Protein AF-A0A937VKE2-F1 (afdb_monomer_lite)

Radius of gyration: 15.79 Å; chains: 1; bounding box: 46×24×41 Å

Sequence (100 aa):
MGEKARYARSSRSCDLLRMTPDLADAIKAWAEDRGQASLLAEVTAGCETRSELVGRRGLLMRMMKMPQRTQMGAVLTPDWLVWAVRPDDDDPTVLGVRLA

pLDDT: mean 89.74, std 10.12, range [49.03, 98.06]

Foldseek 3Di:
DWDDKDKDKDKDKDALVPADVLWSVLQCVVCVVVVNNCQSVQFPTKMKMKIAIDIDDDPVNVVVPAARMKIKIWTDGPFKIKMWIDGHPDHTDIDMDTDD

Secondary structure (DSSP, 8-state):
-PPBPEEEEEEEE--TTTS-HHHHHHHHHHHHTTT-GGGGGG--EEEEEEEEEESB--HHHHHTT--SEEEEEEEE-SSEEEEEEEETTSPPEEEEEE--

Structure (mmCIF, N/CA/C/O backbone):
data_AF-A0A937VKE2-F1
#
_entry.id   AF-A0A937VKE2-F1
#
loop_
_atom_site.group_PDB
_atom_site.id
_atom_site.type_symbol
_atom_site.label_atom_id
_atom_site.label_alt_id
_atom_site.label_comp_id
_atom_site.label_asym_id
_atom_site.label_entity_id
_atom_site.label_seq_id
_atom_site.pdbx_PDB_ins_code
_atom_site.Cartn_x
_atom_site.Cartn_y
_atom_site.Cartn_z
_atom_site.occupancy
_atom_site.B_iso_or_equiv
_atom_site.auth_seq_id
_atom_site.auth_comp_id
_atom_site.auth_asym_id
_atom_site.auth_atom_id
_atom_site.pdbx_PDB_model_num
ATOM 1 N N . MET A 1 1 ? 31.058 -3.420 -21.028 1.00 49.03 1 MET A N 1
ATOM 2 C CA . MET A 1 1 ? 30.162 -4.386 -20.348 1.00 49.03 1 MET A CA 1
ATOM 3 C C . MET A 1 1 ? 28.844 -3.690 -20.061 1.00 49.03 1 MET A C 1
ATOM 5 O O . MET A 1 1 ? 28.862 -2.684 -19.371 1.00 49.03 1 MET A O 1
ATOM 9 N N . GLY A 1 2 ? 27.731 -4.141 -20.646 1.00 60.62 2 GLY A N 1
ATOM 10 C CA . GLY A 1 2 ? 26.416 -3.567 -20.336 1.00 60.62 2 GLY A CA 1
ATOM 11 C C . GLY A 1 2 ? 25.946 -4.033 -18.959 1.00 60.62 2 GLY A C 1
ATOM 12 O O . GLY A 1 2 ? 26.072 -5.216 -18.649 1.00 60.62 2 GLY A O 1
ATOM 13 N N . GLU A 1 3 ? 25.439 -3.118 -18.137 1.00 68.31 3 GLU A N 1
ATOM 14 C CA . GLU A 1 3 ? 24.938 -3.428 -16.796 1.00 68.31 3 GLU A CA 1
ATOM 15 C C . GLU A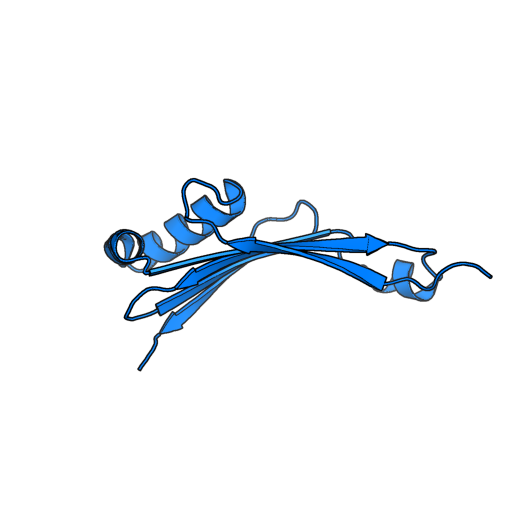 1 3 ? 23.761 -4.419 -16.881 1.00 68.31 3 GLU A C 1
ATOM 17 O O . GLU A 1 3 ? 22.839 -4.236 -17.689 1.00 68.31 3 GLU A O 1
ATOM 22 N N . LYS A 1 4 ? 23.817 -5.498 -16.087 1.00 75.81 4 LYS A N 1
ATOM 23 C CA . LYS A 1 4 ? 22.754 -6.511 -16.021 1.00 75.81 4 LYS A CA 1
ATOM 24 C C . LYS A 1 4 ? 21.467 -5.871 -15.498 1.00 75.81 4 LYS A C 1
ATOM 26 O O . LYS A 1 4 ? 21.515 -5.039 -14.597 1.00 75.81 4 LYS A O 1
ATOM 31 N N . ALA A 1 5 ? 20.330 -6.290 -16.050 1.00 79.75 5 ALA A N 1
ATOM 32 C CA . ALA A 1 5 ? 19.024 -5.832 -15.596 1.00 79.75 5 ALA A CA 1
ATOM 33 C C . ALA A 1 5 ? 18.825 -6.147 -14.103 1.00 79.75 5 ALA A C 1
ATOM 35 O O . ALA A 1 5 ? 18.986 -7.295 -13.682 1.00 79.75 5 ALA A O 1
ATOM 36 N N . ARG A 1 6 ? 18.485 -5.124 -13.318 1.00 84.25 6 ARG A N 1
ATOM 37 C CA . ARG A 1 6 ? 18.224 -5.215 -11.876 1.00 84.25 6 ARG A CA 1
ATOM 38 C C . ARG A 1 6 ? 17.132 -4.230 -11.484 1.00 84.25 6 ARG A C 1
ATOM 40 O O . ARG A 1 6 ? 16.958 -3.219 -12.156 1.00 84.25 6 ARG A O 1
ATOM 47 N N . TYR A 1 7 ? 16.430 -4.493 -10.388 1.00 86.31 7 TYR A N 1
ATOM 48 C CA . TYR A 1 7 ? 15.524 -3.500 -9.818 1.00 86.31 7 TYR A CA 1
ATOM 49 C C . TYR A 1 7 ? 16.304 -2.555 -8.905 1.00 86.31 7 TYR A C 1
ATOM 51 O O . TYR A 1 7 ? 16.913 -2.990 -7.927 1.00 86.31 7 TYR A O 1
ATOM 59 N N . ALA A 1 8 ? 16.292 -1.265 -9.229 1.00 91.75 8 ALA A N 1
ATOM 60 C CA . ALA A 1 8 ? 16.642 -0.213 -8.289 1.00 91.75 8 ALA A CA 1
ATOM 61 C C . ALA A 1 8 ? 15.450 -0.008 -7.351 1.00 91.75 8 ALA A C 1
ATOM 63 O O . ALA A 1 8 ? 14.321 0.133 -7.816 1.00 91.75 8 ALA A O 1
ATOM 64 N N . ARG A 1 9 ? 15.692 -0.027 -6.039 1.00 95.25 9 ARG A N 1
ATOM 65 C CA . ARG A 1 9 ? 14.648 0.092 -5.019 1.00 95.25 9 ARG A CA 1
ATOM 66 C C . ARG A 1 9 ? 14.930 1.282 -4.117 1.00 95.25 9 ARG A C 1
ATOM 68 O O . ARG A 1 9 ? 16.054 1.436 -3.644 1.00 95.25 9 ARG A O 1
ATOM 75 N N . SER A 1 10 ? 13.900 2.070 -3.843 1.00 96.25 10 SER A N 1
ATOM 76 C CA . SER A 1 10 ? 13.898 3.078 -2.789 1.00 96.25 10 SER A CA 1
ATOM 77 C C . SER A 1 10 ? 12.680 2.882 -1.895 1.00 96.25 10 SER A C 1
ATOM 79 O O . SER A 1 10 ? 11.604 2.517 -2.367 1.00 96.25 10 SER A O 1
ATOM 81 N N . SER A 1 11 ? 12.863 3.114 -0.599 1.00 97.31 11 SER A N 1
ATOM 82 C CA . SER A 1 11 ? 11.799 3.035 0.398 1.00 97.31 11 SER A CA 1
ATOM 83 C C . SER A 1 11 ? 11.835 4.287 1.260 1.00 97.31 11 SER A C 1
ATOM 85 O O . SER A 1 11 ? 12.915 4.778 1.595 1.00 97.31 11 SER A O 1
ATOM 87 N N . ARG A 1 12 ? 10.662 4.802 1.623 1.00 97.75 12 ARG A N 1
ATOM 88 C CA . ARG A 1 12 ? 10.522 5.910 2.571 1.00 97.75 12 ARG A CA 1
ATOM 89 C C . ARG A 1 12 ? 9.450 5.595 3.604 1.00 97.75 12 ARG A C 1
ATOM 91 O O . ARG A 1 12 ? 8.464 4.938 3.282 1.00 97.75 12 ARG A O 1
ATOM 98 N N . SER A 1 13 ? 9.647 6.084 4.825 1.00 97.31 13 SER A N 1
ATOM 99 C CA . SER A 1 13 ? 8.581 6.123 5.828 1.00 97.31 13 SER A CA 1
ATOM 100 C C . SER A 1 13 ? 7.545 7.174 5.420 1.00 97.31 13 SER A C 1
ATOM 102 O O . SER A 1 13 ? 7.912 8.263 4.968 1.00 97.31 13 SER A O 1
ATOM 104 N N . CYS A 1 14 ? 6.265 6.838 5.532 1.00 95.00 14 CYS A N 1
ATOM 105 C CA . CYS A 1 14 ? 5.152 7.738 5.244 1.00 95.00 14 CYS A CA 1
ATOM 106 C C . CYS A 1 14 ? 3.879 7.282 5.965 1.00 95.00 14 CYS A C 1
ATOM 108 O O . CYS A 1 14 ? 3.794 6.163 6.454 1.00 95.00 14 CYS A O 1
ATOM 110 N N . ASP A 1 15 ? 2.876 8.147 6.000 1.00 92.44 15 ASP A N 1
ATOM 111 C CA . ASP A 1 15 ? 1.503 7.817 6.383 1.00 92.44 15 ASP A CA 1
ATOM 112 C C . ASP A 1 15 ? 0.620 7.718 5.121 1.00 92.44 15 ASP A C 1
ATOM 114 O O . ASP A 1 15 ? 1.106 7.891 3.999 1.00 92.44 15 ASP A O 1
ATOM 118 N N . LEU A 1 16 ? -0.682 7.464 5.289 1.00 91.44 16 LEU A N 1
ATOM 119 C CA . LEU A 1 16 ? -1.643 7.424 4.177 1.00 91.44 16 LEU A CA 1
ATOM 120 C C . LEU A 1 16 ? -1.799 8.767 3.446 1.00 91.44 16 LEU A C 1
ATOM 122 O O . LEU A 1 16 ? -2.209 8.771 2.291 1.00 91.44 16 LEU A O 1
ATOM 126 N N . LEU A 1 17 ? -1.488 9.898 4.088 1.00 91.31 17 LEU A N 1
ATOM 127 C CA . LEU A 1 17 ? -1.603 11.227 3.475 1.00 91.31 17 LEU A CA 1
ATOM 128 C C . LEU A 1 17 ? -0.415 11.537 2.554 1.00 91.31 17 LEU A C 1
ATOM 130 O O . LEU A 1 17 ? -0.551 12.299 1.600 1.00 91.31 17 LEU A O 1
ATOM 134 N N . ARG A 1 18 ? 0.761 10.972 2.852 1.00 93.69 18 ARG A N 1
ATOM 135 C CA . ARG A 1 18 ? 2.020 11.169 2.107 1.00 93.69 18 ARG A CA 1
ATOM 136 C C . ARG A 1 18 ? 2.377 10.001 1.185 1.00 93.69 18 ARG A C 1
ATOM 138 O O . ARG A 1 18 ? 3.387 10.059 0.469 1.00 93.69 18 ARG A O 1
ATOM 145 N N . MET A 1 19 ? 1.598 8.929 1.245 1.00 95.88 19 MET A N 1
ATOM 146 C CA . MET A 1 19 ? 1.649 7.822 0.302 1.00 95.88 19 MET A CA 1
ATOM 147 C C . MET A 1 19 ? 1.055 8.256 -1.043 1.00 95.88 19 MET A C 1
ATOM 149 O O . MET A 1 19 ? 0.211 9.147 -1.110 1.00 95.88 19 MET A O 1
ATOM 153 N N . THR A 1 20 ? 1.511 7.632 -2.126 1.00 95.88 20 THR A N 1
ATOM 154 C CA . THR A 1 20 ? 0.932 7.815 -3.462 1.00 95.88 20 THR A CA 1
ATOM 155 C C . THR A 1 20 ? -0.591 7.600 -3.409 1.00 95.88 20 THR A C 1
ATOM 157 O O . THR A 1 20 ? -1.004 6.551 -2.904 1.00 95.88 20 THR A O 1
ATOM 160 N N . PRO A 1 21 ? -1.41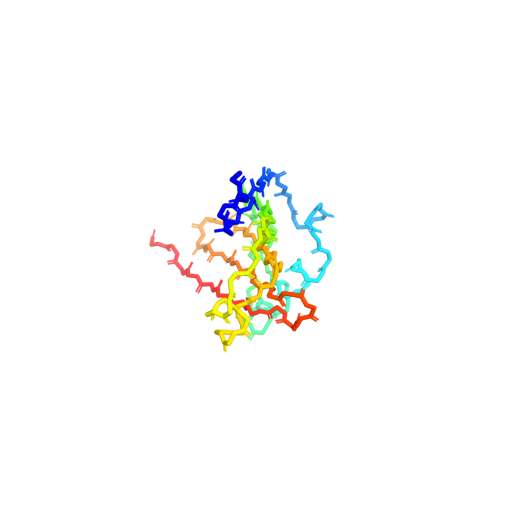3 8.540 -3.927 1.00 96.06 21 PRO A N 1
ATOM 161 C CA . PRO A 1 21 ? -2.870 8.507 -3.781 1.00 96.06 21 PRO A CA 1
ATOM 162 C C . PRO A 1 21 ? -3.498 7.168 -4.163 1.00 96.06 21 PRO A C 1
ATOM 164 O O . PRO A 1 21 ? -4.200 6.590 -3.346 1.00 96.06 21 PRO A O 1
ATOM 167 N N . ASP A 1 22 ? -3.134 6.604 -5.317 1.00 96.06 22 ASP A N 1
ATOM 168 C CA . ASP A 1 22 ? -3.686 5.328 -5.790 1.00 96.06 22 ASP A CA 1
ATOM 169 C C . ASP A 1 22 ? -3.476 4.177 -4.789 1.00 96.06 22 ASP A C 1
ATOM 171 O O . ASP A 1 22 ? -4.357 3.344 -4.589 1.00 96.06 22 ASP A O 1
ATOM 175 N N . LEU A 1 23 ? -2.318 4.129 -4.120 1.00 97.06 23 LEU A N 1
ATOM 176 C CA . LEU A 1 23 ? -2.031 3.105 -3.110 1.00 97.06 23 LEU A CA 1
ATOM 177 C C . LEU A 1 23 ? -2.821 3.365 -1.827 1.00 97.06 23 LEU A C 1
ATOM 179 O O . LEU A 1 23 ? -3.369 2.433 -1.242 1.00 97.06 23 LEU A O 1
ATOM 183 N N . ALA A 1 24 ? -2.877 4.626 -1.392 1.00 96.38 24 ALA A N 1
ATOM 184 C CA . ALA A 1 24 ? -3.607 5.015 -0.195 1.00 96.38 24 ALA A CA 1
ATOM 185 C C . ALA A 1 24 ? -5.110 4.758 -0.353 1.00 96.38 24 ALA A C 1
ATOM 187 O O . ALA A 1 24 ? -5.742 4.224 0.555 1.00 96.38 24 ALA A O 1
ATOM 188 N N . ASP A 1 25 ? -5.672 5.099 -1.508 1.00 96.38 25 ASP A N 1
ATOM 189 C CA . ASP A 1 25 ? -7.090 4.940 -1.808 1.00 96.38 25 ASP A CA 1
ATOM 190 C C . ASP A 1 25 ? -7.461 3.467 -1.984 1.00 96.38 25 ASP A C 1
ATOM 1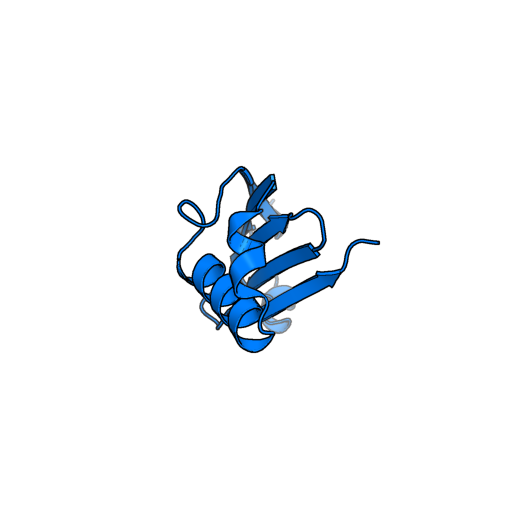92 O O . ASP A 1 25 ? -8.491 3.041 -1.468 1.00 96.38 25 ASP A O 1
ATOM 196 N N . ALA A 1 26 ? -6.582 2.648 -2.573 1.00 97.50 26 ALA A N 1
ATOM 197 C CA . ALA A 1 26 ? -6.776 1.201 -2.600 1.00 97.50 26 ALA A CA 1
ATOM 198 C C . ALA A 1 26 ? -6.800 0.594 -1.183 1.00 97.50 26 ALA A C 1
ATOM 200 O O . ALA A 1 26 ? -7.659 -0.234 -0.878 1.00 97.50 26 ALA A O 1
ATOM 201 N N . ILE A 1 27 ? -5.898 1.022 -0.289 1.00 96.88 27 ILE A N 1
ATOM 202 C CA . ILE A 1 27 ? -5.898 0.579 1.117 1.00 96.88 27 ILE A CA 1
ATOM 203 C C . ILE A 1 27 ? -7.183 1.021 1.834 1.00 96.88 27 ILE A C 1
ATOM 205 O O . ILE A 1 27 ? -7.754 0.233 2.591 1.00 96.88 27 ILE A O 1
ATOM 209 N N . LYS A 1 28 ? -7.663 2.247 1.581 1.00 96.31 28 LYS A N 1
ATOM 210 C CA . LYS A 1 28 ? -8.928 2.749 2.141 1.00 96.31 28 LYS A CA 1
ATOM 211 C C . LYS A 1 28 ? -10.122 1.923 1.683 1.00 96.31 28 LYS A C 1
ATOM 213 O O . LYS A 1 28 ? -10.844 1.407 2.531 1.00 96.31 28 LYS A O 1
ATOM 218 N N . ALA A 1 29 ? -10.264 1.721 0.376 1.00 96.50 29 ALA A N 1
ATOM 219 C CA . ALA A 1 29 ? -11.339 0.917 -0.197 1.00 96.50 29 ALA A CA 1
ATOM 220 C C . ALA A 1 29 ? -11.329 -0.516 0.360 1.00 96.50 29 ALA A C 1
ATOM 222 O O . ALA A 1 29 ? -12.356 -1.034 0.790 1.00 96.50 29 ALA A O 1
ATOM 223 N N . TRP A 1 30 ? -10.147 -1.135 0.464 1.00 96.69 30 TRP A N 1
ATOM 224 C CA . TRP A 1 30 ? -10.003 -2.470 1.051 1.00 96.69 30 TRP A CA 1
ATOM 225 C C . TRP A 1 30 ? -10.511 -2.550 2.500 1.00 96.69 30 TRP A C 1
ATOM 227 O O . TRP A 1 30 ? -11.105 -3.567 2.882 1.00 96.69 30 TRP A O 1
ATOM 237 N N . ALA A 1 31 ? -10.253 -1.510 3.301 1.00 95.06 31 ALA A N 1
ATOM 238 C CA . ALA A 1 31 ? -10.679 -1.430 4.695 1.00 95.06 31 ALA A CA 1
ATOM 239 C C . ALA A 1 31 ? -12.188 -1.166 4.804 1.00 95.06 31 ALA A C 1
ATOM 241 O O . ALA A 1 31 ? -12.862 -1.799 5.619 1.00 95.06 31 ALA A O 1
ATOM 242 N N . GLU A 1 32 ? -12.727 -0.280 3.965 1.00 95.56 32 GLU A N 1
ATOM 243 C CA . GLU A 1 32 ? -14.161 0.022 3.876 1.00 95.56 32 GLU A CA 1
ATOM 244 C C . GLU A 1 32 ? -14.982 -1.217 3.503 1.00 95.56 32 GLU A C 1
ATOM 246 O O . GLU A 1 32 ? -15.915 -1.562 4.229 1.00 95.56 32 GLU A O 1
ATOM 251 N N . ASP A 1 33 ? -14.565 -1.964 2.475 1.00 95.19 33 ASP A N 1
ATOM 252 C CA . ASP A 1 33 ? -15.213 -3.207 2.023 1.00 95.19 33 ASP A CA 1
ATOM 253 C C . ASP A 1 33 ? -15.317 -4.277 3.125 1.00 95.19 33 ASP A C 1
ATOM 255 O O . ASP A 1 33 ? -16.130 -5.199 3.052 1.00 95.19 33 ASP A O 1
ATOM 259 N N . ARG A 1 34 ? -14.477 -4.175 4.161 1.00 92.75 34 ARG A N 1
ATOM 260 C CA . ARG A 1 34 ? -14.418 -5.108 5.297 1.00 92.75 34 ARG A CA 1
ATOM 261 C C . ARG A 1 34 ? -15.058 -4.558 6.569 1.00 92.75 34 ARG A C 1
ATOM 263 O O . ARG A 1 34 ? -15.011 -5.231 7.598 1.00 92.75 34 ARG A O 1
ATOM 270 N N . GLY A 1 35 ? -15.625 -3.351 6.527 1.00 91.81 35 GLY A N 1
ATOM 271 C CA . GLY A 1 35 ? -16.142 -2.664 7.712 1.00 91.81 35 GLY A CA 1
ATOM 272 C C . GLY A 1 35 ? -15.047 -2.294 8.720 1.00 91.81 35 GLY A C 1
ATOM 273 O O . GLY A 1 35 ? -15.324 -2.170 9.908 1.00 91.81 35 GLY A O 1
ATOM 274 N N . GLN A 1 36 ? -13.803 -2.147 8.258 1.00 88.69 36 GLN A N 1
ATOM 275 C CA . GLN A 1 36 ? -12.609 -1.862 9.061 1.00 88.69 36 GLN A CA 1
ATOM 276 C C . GLN A 1 36 ? -12.085 -0.438 8.816 1.00 88.69 36 GLN A C 1
ATOM 278 O O . GLN A 1 36 ? -10.899 -0.177 8.977 1.00 88.69 36 GLN A O 1
ATOM 283 N N . ALA A 1 37 ? -12.935 0.510 8.413 1.00 87.31 37 ALA A N 1
ATOM 284 C CA . ALA A 1 37 ? -12.496 1.874 8.095 1.00 87.31 37 ALA A CA 1
ATOM 285 C C . ALA A 1 37 ? -11.796 2.579 9.280 1.00 87.31 37 ALA A C 1
ATOM 287 O O . ALA A 1 37 ? -10.867 3.360 9.077 1.00 87.31 37 ALA A O 1
ATOM 288 N N . SER A 1 38 ? -12.186 2.258 10.522 1.00 85.12 38 SER A N 1
ATOM 289 C CA . SER A 1 38 ? -11.552 2.782 11.741 1.00 85.12 38 SER A CA 1
ATOM 290 C C . SER A 1 38 ? -10.099 2.339 11.911 1.00 85.12 38 SER A C 1
ATOM 292 O O . SER A 1 38 ? -9.325 3.048 12.545 1.00 85.12 38 SER A O 1
ATOM 294 N N . LEU A 1 39 ? -9.703 1.220 11.298 1.00 79.44 39 LEU A N 1
ATOM 295 C CA . LEU A 1 39 ? -8.346 0.686 11.359 1.00 79.44 39 LEU A CA 1
ATOM 296 C C . LEU A 1 39 ? -7.300 1.704 10.884 1.00 79.44 39 LEU A C 1
ATOM 298 O O . LEU A 1 39 ? -6.196 1.792 11.412 1.00 79.44 39 LEU A O 1
ATOM 302 N N . LEU A 1 40 ? -7.667 2.520 9.897 1.00 80.00 40 LEU A N 1
ATOM 303 C CA . LEU A 1 40 ? -6.770 3.505 9.300 1.00 80.00 40 LEU A CA 1
ATOM 304 C C . LEU A 1 40 ? -6.493 4.698 10.226 1.00 80.00 40 LEU A C 1
ATOM 306 O O . LEU A 1 40 ? -5.516 5.413 10.014 1.00 80.00 40 LEU A O 1
ATOM 310 N N . ALA A 1 41 ? -7.316 4.905 11.260 1.00 86.56 41 ALA A N 1
ATOM 311 C CA . ALA A 1 41 ? -7.061 5.905 12.296 1.00 86.56 41 ALA A CA 1
ATOM 312 C C . ALA A 1 41 ? -5.975 5.455 13.289 1.00 86.56 41 ALA A C 1
ATOM 314 O O . ALA A 1 41 ? -5.381 6.289 13.968 1.00 86.56 41 ALA A O 1
ATOM 315 N N . GLU A 1 42 ? -5.687 4.154 13.348 1.00 89.75 42 GLU A N 1
ATOM 316 C CA . GLU A 1 42 ? -4.740 3.545 14.286 1.00 89.75 42 GLU A CA 1
ATOM 317 C C . GLU A 1 42 ? -3.407 3.177 13.620 1.00 89.75 42 GLU A C 1
ATOM 319 O O . GLU A 1 42 ? -2.650 2.349 14.124 1.00 89.75 42 GLU A O 1
ATOM 324 N N . VAL A 1 43 ? -3.094 3.775 12.467 1.00 93.88 43 VAL A N 1
ATOM 325 C CA . VAL A 1 43 ? -1.828 3.519 11.771 1.00 93.88 43 VAL A CA 1
ATOM 326 C C . VAL A 1 43 ? -0.652 3.939 12.652 1.00 93.88 43 VAL A C 1
ATOM 328 O O . VAL A 1 43 ? -0.447 5.117 12.938 1.00 93.88 43 VAL A O 1
ATOM 331 N N . THR A 1 44 ? 0.148 2.955 13.058 1.00 95.12 44 THR A N 1
ATOM 332 C CA . THR A 1 44 ? 1.338 3.130 13.899 1.00 95.12 44 THR A CA 1
ATOM 333 C C . THR A 1 44 ? 2.591 3.367 13.067 1.00 95.12 44 THR A C 1
ATOM 335 O O . THR A 1 44 ? 3.499 4.082 13.489 1.00 95.12 44 THR A O 1
ATOM 338 N N . ALA A 1 45 ? 2.646 2.783 11.870 1.00 96.00 45 ALA A N 1
ATOM 339 C CA . ALA A 1 45 ? 3.729 2.973 10.921 1.00 96.00 45 ALA A CA 1
ATOM 340 C C . ALA A 1 45 ? 3.225 2.796 9.490 1.00 96.00 45 ALA A C 1
ATOM 342 O O . ALA A 1 45 ? 2.296 2.036 9.228 1.00 96.00 45 ALA A O 1
ATOM 343 N N . GLY A 1 46 ? 3.886 3.450 8.543 1.00 96.69 46 GLY A N 1
ATOM 344 C CA . GLY A 1 46 ? 3.657 3.210 7.129 1.00 96.69 46 GLY A CA 1
ATOM 345 C C . GLY A 1 46 ? 4.923 3.418 6.316 1.00 96.69 46 GLY A C 1
ATOM 346 O O . GLY A 1 46 ? 5.889 4.060 6.747 1.00 96.69 46 GLY A O 1
ATOM 347 N N . CYS A 1 47 ? 4.941 2.831 5.130 1.00 97.75 47 CYS A N 1
ATOM 348 C CA . CYS A 1 47 ? 6.026 3.020 4.190 1.00 97.75 47 CYS A CA 1
ATOM 349 C C . CYS A 1 47 ? 5.537 2.937 2.751 1.00 97.75 47 CYS A C 1
ATOM 351 O O . CYS A 1 47 ? 4.524 2.313 2.440 1.00 97.75 47 CYS A O 1
ATOM 353 N N . GLU A 1 48 ? 6.306 3.552 1.864 1.00 98.00 48 GLU A N 1
ATOM 354 C CA . GLU A 1 48 ? 6.151 3.399 0.428 1.00 98.00 48 GLU A CA 1
ATOM 355 C C . GLU A 1 48 ? 7.480 2.932 -0.153 1.00 98.00 48 GLU A C 1
ATOM 357 O O . GLU A 1 48 ? 8.543 3.476 0.161 1.00 98.00 48 GLU A O 1
ATOM 362 N N . THR A 1 49 ? 7.418 1.921 -1.011 1.00 97.88 49 THR A N 1
ATOM 363 C CA . THR A 1 49 ? 8.551 1.392 -1.758 1.00 97.88 49 THR A CA 1
ATOM 364 C C . THR A 1 49 ? 8.294 1.528 -3.249 1.00 97.88 49 THR A C 1
ATOM 366 O O . THR A 1 49 ? 7.263 1.092 -3.755 1.00 97.88 49 THR A O 1
ATOM 369 N N . ARG A 1 50 ? 9.270 2.070 -3.976 1.00 96.44 50 ARG A N 1
ATOM 370 C CA . ARG A 1 50 ? 9.289 2.107 -5.439 1.00 96.44 50 ARG A CA 1
ATOM 371 C C . ARG A 1 50 ? 10.424 1.227 -5.938 1.00 96.44 50 ARG A C 1
ATOM 373 O O . ARG A 1 50 ? 11.558 1.342 -5.478 1.00 96.44 50 ARG A O 1
ATOM 380 N N . SER A 1 51 ? 10.111 0.338 -6.870 1.00 94.81 51 SER A N 1
ATOM 381 C CA . SER A 1 51 ? 11.077 -0.514 -7.560 1.00 94.81 51 SER A CA 1
ATOM 382 C C . SER A 1 51 ? 11.022 -0.227 -9.054 1.00 94.81 51 SER A C 1
ATOM 384 O O . SER A 1 51 ? 9.942 -0.240 -9.632 1.00 94.81 51 SER A O 1
ATOM 386 N N . GLU A 1 52 ? 12.167 0.014 -9.687 1.00 93.62 52 GLU A N 1
ATOM 387 C CA . GLU A 1 52 ? 12.262 0.282 -11.125 1.00 93.62 52 GLU A CA 1
ATOM 388 C C . GLU A 1 52 ? 13.327 -0.589 -11.773 1.00 93.62 52 GLU A C 1
ATOM 390 O O . GLU A 1 52 ? 14.445 -0.709 -11.270 1.00 93.62 52 GLU A O 1
ATOM 395 N N . LEU A 1 53 ? 12.993 -1.199 -12.905 1.00 88.38 53 LEU A N 1
ATOM 396 C CA . LEU A 1 53 ? 13.921 -2.020 -13.662 1.00 88.38 53 LEU A CA 1
ATOM 397 C C . LEU A 1 53 ? 14.925 -1.128 -14.406 1.00 88.38 53 LEU A C 1
ATOM 399 O O . LEU A 1 53 ? 14.577 -0.475 -15.390 1.00 88.38 53 LEU A O 1
ATOM 403 N N . VAL A 1 54 ? 16.184 -1.162 -13.973 1.00 86.38 54 VAL A N 1
ATOM 404 C CA . VAL A 1 54 ? 17.314 -0.445 -14.581 1.00 86.38 54 VAL A CA 1
ATOM 405 C C . VAL A 1 54 ? 18.264 -1.412 -15.296 1.00 86.38 54 VAL A C 1
ATOM 407 O O . VAL A 1 54 ? 18.295 -2.611 -15.008 1.00 86.38 54 VAL A O 1
ATOM 410 N N . GLY A 1 55 ? 19.061 -0.898 -16.236 1.00 81.50 55 GLY A N 1
ATOM 411 C CA . GLY A 1 55 ? 20.042 -1.679 -17.002 1.00 81.50 55 GLY A CA 1
ATOM 412 C C . GLY A 1 55 ? 19.510 -2.255 -18.322 1.00 81.50 55 GLY A C 1
ATOM 413 O O . GLY A 1 55 ? 18.369 -2.029 -18.732 1.00 81.50 55 GLY A O 1
ATOM 414 N N . ARG A 1 56 ? 20.364 -2.992 -19.047 1.00 70.44 56 ARG A N 1
ATOM 415 C CA . ARG A 1 56 ? 20.038 -3.496 -20.394 1.00 70.44 56 ARG A CA 1
ATOM 416 C C . ARG A 1 56 ? 19.140 -4.735 -20.301 1.00 70.44 56 ARG A C 1
ATOM 418 O O . ARG A 1 56 ? 19.549 -5.774 -19.786 1.00 70.44 56 ARG A O 1
ATOM 425 N N . ARG A 1 57 ? 17.925 -4.650 -20.853 1.00 70.19 57 ARG A N 1
ATOM 426 C CA . ARG A 1 57 ? 16.987 -5.784 -20.933 1.00 70.19 57 ARG A CA 1
ATOM 427 C C . ARG A 1 57 ? 17.458 -6.805 -21.968 1.00 70.19 57 ARG A C 1
ATOM 429 O O . ARG A 1 57 ? 17.470 -6.510 -23.161 1.00 70.19 57 ARG A O 1
ATOM 436 N N . GLY A 1 58 ? 17.808 -8.007 -21.513 1.00 69.69 58 GLY A N 1
ATOM 437 C CA . GLY A 1 58 ? 17.990 -9.161 -22.395 1.00 69.69 58 GLY A CA 1
ATOM 438 C C . GLY A 1 58 ? 16.665 -9.610 -23.023 1.00 69.69 58 GLY A C 1
ATOM 439 O O . GLY A 1 58 ? 15.591 -9.289 -22.509 1.00 69.69 58 GLY A O 1
ATOM 440 N N . LEU A 1 59 ? 16.737 -10.376 -24.116 1.00 71.88 59 LEU A N 1
ATOM 441 C CA . LEU A 1 59 ? 15.567 -10.901 -24.835 1.00 71.88 59 LEU A CA 1
ATOM 442 C C . LEU A 1 59 ? 14.599 -11.650 -23.897 1.00 71.88 59 LEU A C 1
ATOM 444 O O . LEU A 1 59 ? 13.395 -11.423 -23.949 1.00 71.88 59 LEU A O 1
ATOM 448 N N . LEU A 1 60 ? 15.141 -12.440 -22.962 1.00 68.00 60 LEU A N 1
ATOM 449 C CA . LEU A 1 60 ? 14.375 -13.209 -21.976 1.00 68.00 60 LEU A CA 1
ATOM 450 C C . LEU A 1 60 ? 13.502 -12.322 -21.063 1.00 68.00 60 LEU A C 1
ATOM 452 O O . LEU A 1 60 ? 12.331 -12.613 -20.849 1.00 68.00 60 LEU A O 1
ATOM 456 N N . MET A 1 61 ? 14.036 -11.195 -20.581 1.00 66.75 61 MET A N 1
ATOM 457 C CA . MET A 1 61 ? 13.294 -10.239 -19.740 1.00 66.75 61 MET A CA 1
ATOM 458 C C . MET A 1 61 ? 12.150 -9.557 -20.503 1.00 66.75 61 MET A C 1
ATOM 460 O O . MET A 1 61 ? 11.123 -9.244 -19.912 1.00 66.75 61 MET A O 1
ATOM 464 N N . ARG A 1 62 ? 12.303 -9.345 -21.819 1.00 68.19 62 ARG A N 1
ATOM 465 C CA . ARG A 1 62 ? 11.226 -8.800 -22.665 1.00 68.19 62 ARG A CA 1
ATOM 466 C C . ARG A 1 62 ? 10.093 -9.808 -22.872 1.00 68.19 62 ARG A C 1
ATOM 468 O O . ARG A 1 62 ? 8.947 -9.394 -22.988 1.00 68.19 62 ARG A O 1
ATOM 475 N N . MET A 1 63 ? 10.403 -11.106 -22.893 1.00 72.19 63 MET A N 1
ATOM 476 C CA . MET A 1 63 ? 9.402 -12.166 -23.055 1.00 72.19 63 MET A CA 1
ATOM 477 C C . MET A 1 63 ? 8.634 -12.465 -21.762 1.00 72.19 63 MET A C 1
ATOM 479 O O . MET A 1 63 ? 7.454 -12.786 -21.833 1.00 72.19 63 MET A O 1
ATOM 483 N N . MET A 1 64 ? 9.259 -12.307 -20.587 1.00 73.25 64 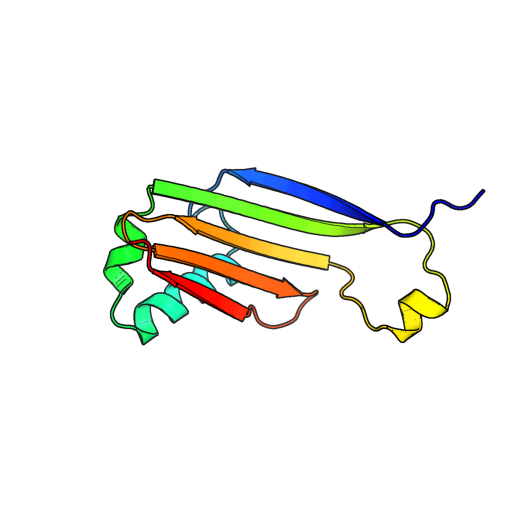MET A N 1
ATOM 484 C CA . MET A 1 64 ? 8.626 -12.594 -19.288 1.00 73.25 64 MET A CA 1
ATOM 485 C C . MET A 1 64 ? 7.588 -11.552 -18.828 1.00 73.25 64 MET A C 1
ATOM 487 O O . MET A 1 64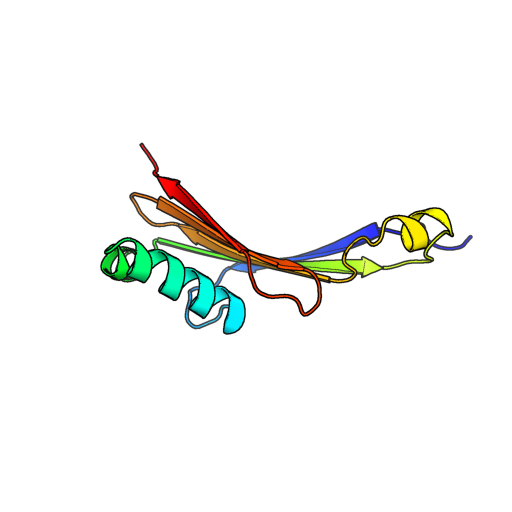 ? 7.013 -11.736 -17.763 1.00 73.25 64 MET A O 1
ATOM 491 N N . LYS A 1 65 ? 7.343 -10.472 -19.594 1.00 74.31 65 LYS A N 1
ATOM 492 C CA . LYS A 1 65 ? 6.373 -9.398 -19.265 1.00 74.31 65 LYS A CA 1
ATOM 493 C C . LYS A 1 65 ? 6.467 -8.889 -17.813 1.00 74.31 65 LYS A C 1
ATOM 495 O O . LYS A 1 65 ? 5.467 -8.528 -17.207 1.00 74.31 65 LYS A O 1
ATOM 500 N N . MET A 1 66 ? 7.674 -8.878 -17.251 1.00 78.06 66 MET A N 1
ATOM 501 C CA . MET A 1 66 ? 7.904 -8.401 -15.888 1.00 78.06 66 MET A CA 1
ATOM 502 C C . MET A 1 66 ? 7.602 -6.900 -15.809 1.00 78.06 66 MET A C 1
ATOM 504 O O . MET A 1 66 ? 8.034 -6.167 -16.711 1.00 78.06 66 MET A O 1
ATOM 508 N N . PRO A 1 67 ? 6.928 -6.432 -14.745 1.00 83.88 67 PRO A N 1
ATOM 509 C CA . PRO A 1 67 ? 6.582 -5.029 -14.619 1.00 83.88 67 PRO A CA 1
ATOM 510 C C . PRO A 1 67 ? 7.842 -4.171 -14.545 1.00 83.88 67 PRO A C 1
ATOM 512 O O . PRO A 1 67 ? 8.830 -4.521 -13.887 1.00 83.88 67 PRO A O 1
ATOM 515 N N . GLN A 1 68 ? 7.840 -3.052 -15.259 1.00 87.62 68 GLN A N 1
ATOM 516 C CA . GLN A 1 68 ? 8.994 -2.155 -15.327 1.00 87.62 68 GLN A CA 1
ATOM 517 C C . GLN A 1 68 ? 9.149 -1.354 -14.042 1.00 87.62 68 GLN A C 1
ATOM 519 O O . GLN A 1 68 ? 10.269 -1.058 -13.623 1.00 87.62 68 GLN A O 1
ATOM 524 N N . ARG A 1 69 ? 8.019 -0.999 -13.443 1.00 91.12 69 ARG A N 1
ATOM 525 C CA . ARG A 1 69 ? 7.889 -0.261 -12.201 1.00 91.12 69 ARG A CA 1
ATOM 526 C C . ARG A 1 69 ? 6.971 -1.042 -11.273 1.00 91.12 69 ARG A C 1
ATOM 528 O O . ARG A 1 69 ? 6.033 -1.703 -11.700 1.00 91.12 69 ARG A O 1
ATOM 535 N N . THR A 1 70 ? 7.250 -0.998 -9.985 1.00 94.94 70 THR A N 1
ATOM 536 C CA . THR A 1 70 ? 6.344 -1.525 -8.968 1.00 94.94 70 THR A CA 1
ATOM 537 C C . THR A 1 70 ? 6.343 -0.562 -7.805 1.00 94.94 70 THR A C 1
ATOM 539 O O . THR A 1 70 ? 7.397 -0.279 -7.229 1.00 94.94 70 THR A O 1
ATOM 542 N N . GLN A 1 71 ? 5.168 -0.046 -7.479 1.00 96.94 71 GLN A N 1
ATOM 543 C CA . GLN A 1 71 ? 4.940 0.732 -6.276 1.00 96.94 71 GLN A CA 1
ATOM 544 C C . GLN A 1 71 ? 4.263 -0.154 -5.243 1.00 96.94 71 GLN A C 1
ATOM 546 O O . GLN A 1 71 ? 3.409 -0.974 -5.568 1.00 96.94 71 GLN A O 1
ATOM 551 N N . MET A 1 72 ? 4.666 -0.005 -3.994 1.00 97.94 72 MET A N 1
ATOM 552 C CA . MET A 1 72 ? 4.046 -0.681 -2.873 1.00 97.94 72 MET A CA 1
ATOM 553 C C . MET A 1 72 ? 3.881 0.319 -1.744 1.00 97.94 72 MET A C 1
ATOM 555 O O . MET A 1 72 ? 4.819 1.046 -1.427 1.00 97.94 72 MET A O 1
ATOM 559 N N . GLY A 1 73 ? 2.688 0.367 -1.173 1.00 97.94 73 GLY A N 1
ATOM 560 C CA . GLY A 1 73 ? 2.382 1.144 0.016 1.00 97.94 73 GLY A CA 1
ATOM 561 C C . GLY A 1 73 ? 1.925 0.190 1.102 1.00 97.94 73 GLY A C 1
ATOM 562 O O . GLY A 1 73 ? 1.089 -0.663 0.825 1.00 97.94 73 GLY A O 1
ATOM 563 N N . ALA A 1 74 ? 2.474 0.299 2.306 1.00 97.88 74 ALA A N 1
ATOM 564 C CA . ALA A 1 74 ? 2.078 -0.525 3.439 1.00 97.88 74 ALA A CA 1
ATOM 565 C C . ALA A 1 74 ? 1.767 0.335 4.658 1.00 97.88 74 ALA A C 1
ATOM 567 O O . ALA A 1 74 ? 2.429 1.346 4.900 1.00 97.88 74 ALA A O 1
ATOM 568 N N . VAL A 1 75 ? 0.783 -0.102 5.434 1.00 97.06 75 VAL A N 1
ATOM 569 C CA . VAL A 1 75 ? 0.418 0.465 6.727 1.00 97.06 75 VAL A CA 1
ATOM 570 C C . VAL A 1 75 ? 0.337 -0.640 7.769 1.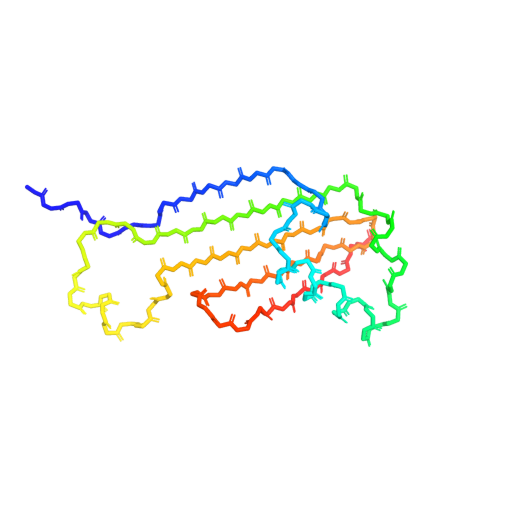00 97.06 75 VAL A C 1
ATOM 572 O O . VAL A 1 75 ? -0.153 -1.741 7.510 1.00 97.06 75 VAL A O 1
ATOM 575 N N . LEU A 1 76 ? 0.845 -0.328 8.951 1.00 96.81 76 LEU A N 1
ATOM 576 C CA . LEU A 1 76 ? 0.794 -1.158 10.137 1.00 96.81 76 LEU A CA 1
ATOM 577 C C . LEU A 1 76 ? -0.139 -0.499 11.144 1.00 96.81 76 LEU A C 1
ATOM 579 O O . LEU A 1 76 ? -0.045 0.699 11.400 1.00 96.81 76 LEU A O 1
ATOM 583 N N . THR A 1 77 ? -1.006 -1.303 11.731 1.00 94.50 77 THR A N 1
ATOM 584 C CA . THR A 1 77 ? -1.919 -0.954 12.823 1.00 94.50 77 THR A CA 1
ATOM 585 C C . THR A 1 77 ? -1.704 -1.973 13.947 1.00 94.50 77 THR A C 1
ATOM 587 O O . THR A 1 77 ? -0.955 -2.932 13.731 1.00 94.50 77 THR A O 1
ATOM 590 N N . PRO A 1 78 ? -2.305 -1.811 15.137 1.00 93.94 78 PRO A N 1
ATOM 591 C CA . PRO A 1 78 ? -2.187 -2.811 16.197 1.00 93.94 78 PRO A CA 1
ATOM 592 C C . PRO A 1 78 ? -2.628 -4.210 15.747 1.00 93.94 78 PRO A C 1
ATOM 594 O O . PRO A 1 78 ? -1.952 -5.191 16.040 1.00 93.94 78 PRO A O 1
ATOM 597 N N . ASP A 1 79 ? -3.703 -4.280 14.961 1.00 93.56 79 ASP A N 1
ATOM 598 C CA . ASP A 1 79 ? -4.363 -5.542 14.627 1.00 93.56 79 ASP A CA 1
ATOM 599 C C . ASP A 1 79 ? -4.101 -6.023 13.194 1.00 93.56 79 ASP A C 1
ATOM 601 O O . ASP A 1 79 ? -4.461 -7.148 12.850 1.00 93.56 79 ASP A O 1
ATOM 605 N N . TRP A 1 80 ? -3.525 -5.192 12.320 1.00 95.94 80 TRP A N 1
ATOM 606 C CA . TRP A 1 80 ? -3.369 -5.520 10.899 1.00 95.94 80 TRP A CA 1
ATOM 607 C C . TRP A 1 80 ? -2.109 -4.934 10.267 1.00 95.94 80 TRP A C 1
ATOM 609 O O . TRP A 1 80 ? -1.730 -3.787 10.513 1.00 95.94 80 TRP A O 1
ATOM 619 N N . LEU A 1 81 ? -1.535 -5.708 9.346 1.00 96.56 81 LEU A N 1
ATOM 620 C CA . LEU A 1 81 ? -0.609 -5.247 8.319 1.00 96.56 81 LEU A CA 1
ATOM 621 C C . LEU A 1 81 ? -1.336 -5.258 6.972 1.00 96.56 81 LEU A C 1
ATOM 623 O O . LEU A 1 81 ? -1.755 -6.318 6.508 1.00 96.56 81 LEU A O 1
ATOM 627 N N . VAL A 1 82 ? -1.457 -4.098 6.331 1.00 97.19 82 VAL A N 1
ATOM 628 C CA . VAL A 1 82 ? -2.130 -3.947 5.033 1.00 97.19 82 VAL A CA 1
ATOM 629 C C . VAL A 1 82 ? -1.161 -3.344 4.034 1.00 97.19 82 VAL A C 1
ATOM 631 O O . VAL A 1 82 ? -0.454 -2.392 4.357 1.00 97.19 82 VAL A O 1
ATOM 634 N N . TRP A 1 83 ? -1.114 -3.876 2.816 1.00 97.81 83 TRP A N 1
ATOM 635 C CA . TRP A 1 83 ? -0.313 -3.298 1.747 1.00 97.81 83 TRP A CA 1
ATOM 636 C C . TRP A 1 83 ? -1.000 -3.382 0.389 1.00 97.81 83 TRP A C 1
ATOM 638 O O . TRP A 1 83 ? -1.632 -4.380 0.043 1.00 97.81 83 TRP A O 1
ATOM 648 N N . ALA A 1 84 ? -0.829 -2.325 -0.396 1.00 98.06 84 ALA A N 1
ATOM 649 C CA . ALA A 1 84 ? -1.197 -2.252 -1.798 1.00 98.06 84 ALA A CA 1
ATOM 650 C C . ALA A 1 84 ? 0.052 -2.414 -2.667 1.00 98.06 84 ALA A C 1
ATOM 652 O O . ALA A 1 84 ? 1.106 -1.857 -2.354 1.00 98.06 84 ALA A O 1
ATOM 653 N N . VAL A 1 85 ? -0.065 -3.151 -3.770 1.00 97.69 85 VAL A N 1
ATOM 654 C CA . VAL A 1 85 ? 0.977 -3.295 -4.792 1.00 97.69 85 VAL A CA 1
ATOM 655 C C . VAL A 1 85 ? 0.411 -2.889 -6.138 1.00 97.69 85 VAL A C 1
ATOM 657 O O . VAL A 1 85 ? -0.609 -3.420 -6.566 1.00 97.69 85 VAL A O 1
ATOM 660 N N . ARG A 1 86 ? 1.117 -1.996 -6.823 1.00 96.75 86 ARG A N 1
ATOM 661 C CA . ARG A 1 86 ? 0.789 -1.528 -8.162 1.00 96.75 86 ARG A CA 1
ATOM 662 C C . ARG A 1 86 ? 1.943 -1.822 -9.128 1.00 96.75 86 ARG A C 1
ATOM 664 O O . ARG A 1 86 ? 2.998 -1.186 -9.010 1.00 96.75 86 ARG A O 1
ATOM 671 N N . PRO A 1 87 ? 1.798 -2.794 -10.041 1.00 94.06 87 PRO A N 1
ATOM 672 C CA . PRO A 1 87 ? 2.732 -2.995 -11.140 1.00 94.06 87 PRO A CA 1
ATOM 673 C C . PRO A 1 87 ? 2.450 -2.001 -12.277 1.00 94.06 87 PRO A C 1
ATOM 675 O O . PRO A 1 87 ? 1.312 -1.821 -12.684 1.00 94.06 87 PRO A O 1
ATOM 678 N N . ASP A 1 88 ? 3.502 -1.366 -12.793 1.00 90.56 88 ASP A N 1
ATOM 679 C CA . ASP A 1 88 ? 3.443 -0.369 -13.864 1.00 90.56 88 ASP A CA 1
ATOM 680 C C . ASP A 1 88 ? 2.308 0.651 -13.671 1.00 90.56 88 ASP A C 1
ATOM 682 O O . ASP A 1 88 ? 2.328 1.386 -12.682 1.00 90.56 88 ASP A O 1
ATOM 686 N N . ASP A 1 89 ? 1.358 0.703 -14.603 1.00 88.12 89 ASP A N 1
ATOM 687 C CA . ASP A 1 89 ? 0.214 1.613 -14.576 1.00 88.12 89 ASP A CA 1
ATOM 688 C C . ASP A 1 89 ? -1.113 0.863 -14.313 1.00 88.12 89 ASP A C 1
ATOM 690 O O . ASP A 1 89 ? -2.175 1.465 -14.456 1.00 88.12 89 ASP A O 1
ATOM 694 N N . ASP A 1 90 ? -1.056 -0.412 -13.894 1.00 91.62 90 ASP A N 1
ATOM 695 C CA . ASP A 1 90 ? -2.226 -1.247 -13.575 1.00 91.62 90 ASP A CA 1
ATOM 696 C C . ASP A 1 90 ? -2.929 -0.796 -12.278 1.00 91.62 90 ASP A C 1
ATOM 698 O O . ASP A 1 90 ? -2.418 0.046 -11.528 1.00 91.62 90 ASP A O 1
ATOM 702 N N . ASP A 1 91 ? -4.092 -1.392 -11.992 1.00 93.69 91 ASP A N 1
ATOM 703 C CA . ASP A 1 91 ? -4.816 -1.187 -10.737 1.00 93.69 91 ASP A CA 1
ATOM 704 C C . ASP A 1 91 ? -4.066 -1.811 -9.541 1.00 93.69 91 ASP A C 1
ATOM 706 O O . ASP A 1 91 ? -3.535 -2.928 -9.640 1.00 93.69 91 ASP A O 1
ATOM 710 N N . PRO A 1 92 ? -4.023 -1.139 -8.373 1.00 96.44 92 PRO A N 1
ATOM 711 C CA . PRO A 1 92 ? -3.401 -1.702 -7.184 1.00 96.44 92 PRO A CA 1
ATOM 712 C C . PRO A 1 92 ? -4.137 -2.946 -6.671 1.00 96.44 92 PRO A C 1
ATOM 714 O O . PRO A 1 92 ? -5.349 -2.948 -6.476 1.00 96.44 92 PRO A O 1
ATOM 717 N N . THR A 1 93 ? -3.383 -3.994 -6.350 1.00 97.06 93 THR A N 1
ATOM 718 C CA . THR A 1 93 ? -3.888 -5.151 -5.600 1.00 97.06 93 THR A CA 1
ATOM 719 C C . THR A 1 93 ? -3.580 -4.976 -4.119 1.00 97.06 93 THR A C 1
ATOM 721 O O . THR A 1 93 ? -2.442 -4.667 -3.765 1.00 97.06 93 THR A O 1
ATOM 724 N N . VAL A 1 94 ? -4.564 -5.213 -3.249 1.00 97.81 94 VAL A N 1
ATOM 725 C CA . VAL A 1 94 ? -4.422 -5.025 -1.797 1.00 97.81 94 VAL A CA 1
ATOM 726 C C . VAL A 1 94 ? -4.506 -6.350 -1.054 1.00 97.81 94 VAL A C 1
ATOM 728 O O . VAL A 1 94 ? -5.394 -7.167 -1.297 1.00 97.81 94 VAL A O 1
ATOM 731 N N . LEU A 1 95 ? -3.587 -6.541 -0.114 1.00 96.75 95 LEU A N 1
ATOM 732 C CA . LEU A 1 95 ? -3.564 -7.654 0.825 1.00 96.75 95 LEU A CA 1
ATOM 733 C C . LEU A 1 95 ? -3.538 -7.098 2.245 1.00 96.75 95 LEU A C 1
ATOM 735 O O . LEU A 1 95 ? -2.820 -6.145 2.536 1.00 96.75 95 LEU A O 1
ATOM 739 N N . GLY A 1 96 ? -4.310 -7.718 3.131 1.00 95.69 96 GLY A N 1
ATOM 740 C CA . GLY A 1 96 ? -4.280 -7.424 4.556 1.00 95.69 96 GLY A CA 1
ATOM 741 C C . GLY A 1 96 ? -4.163 -8.708 5.356 1.00 95.69 96 GLY A C 1
ATOM 742 O O . GLY A 1 96 ? -4.838 -9.696 5.063 1.00 95.69 96 GLY A O 1
ATOM 743 N N . VAL A 1 97 ? -3.292 -8.684 6.355 1.00 95.56 97 VAL A N 1
ATOM 744 C CA . VAL A 1 97 ? -3.024 -9.795 7.263 1.00 95.56 97 VAL A CA 1
ATOM 745 C C . VAL A 1 97 ? -3.314 -9.325 8.677 1.00 95.56 97 VAL A C 1
ATOM 747 O O . VAL A 1 97 ? -2.784 -8.304 9.113 1.00 95.56 97 VAL A O 1
ATOM 750 N N . ARG A 1 98 ? -4.154 -10.079 9.385 1.00 94.75 98 ARG A N 1
ATOM 751 C CA . ARG A 1 98 ? -4.443 -9.835 10.795 1.00 94.75 98 ARG A CA 1
ATOM 752 C C . ARG A 1 98 ? -3.234 -10.229 11.645 1.00 94.75 98 ARG A C 1
ATOM 754 O O . ARG A 1 98 ? -2.659 -11.298 11.444 1.00 94.75 98 ARG A O 1
ATOM 761 N N . LEU A 1 99 ? -2.864 -9.361 12.571 1.00 91.94 99 LEU A N 1
ATOM 762 C CA . LEU A 1 99 ? -1.831 -9.567 13.575 1.00 91.94 99 LEU A CA 1
ATOM 763 C C . LEU A 1 99 ? -2.478 -10.231 14.800 1.00 91.94 99 LEU A C 1
ATOM 765 O O . LEU A 1 99 ? -3.651 -9.993 15.092 1.00 91.94 99 LEU A O 1
ATOM 769 N N . ALA A 1 100 ? -1.749 -11.164 15.410 1.00 78.12 100 ALA A N 1
ATOM 770 C CA . ALA A 1 100 ? -2.229 -12.004 16.508 1.00 78.12 100 ALA A CA 1
ATOM 771 C C . ALA A 1 100 ? -2.184 -11.279 17.855 1.00 78.12 100 ALA A C 1
ATOM 773 O O . ALA A 1 100 ? -1.197 -10.540 18.075 1.00 78.12 100 ALA A O 1
#